Protein AF-A0A7X0ZU42-F1 (afdb_monomer_lite)

pLDDT: mean 94.39, std 5.12, range [76.19, 98.31]

Secondary structure (DSSP, 8-state):
-EEEEGGGS-HHHHHHHHHHHTTT-SS-----HHHHHHHHHHHTB-TTT-EEEEETTEEEEEE--B-EEETTEEE-

Structure (mmCIF, N/CA/C/O backbone):
data_AF-A0A7X0ZU42-F1
#
_entry.id   AF-A0A7X0ZU42-F1
#
loop_
_atom_site.group_PDB
_atom_site.id
_atom_site.type_symbol
_atom_site.label_atom_id
_atom_site.label_alt_id
_atom_site.label_comp_id
_atom_site.label_asym_id
_atom_site.label_entity_id
_atom_site.label_seq_id
_atom_site.pdbx_PDB_ins_code
_atom_site.Cartn_x
_atom_site.Cartn_y
_atom_site.Cartn_z
_atom_site.occupancy
_atom_site.B_iso_or_equiv
_atom_site.auth_seq_id
_atom_site.auth_comp_id
_atom_site.auth_asym_id
_atom_site.auth_atom_id
_atom_site.pdbx_PDB_model_num
ATOM 1 N N . MET A 1 1 ? -20.510 -1.319 6.227 1.00 89.25 1 MET A N 1
ATOM 2 C CA . MET A 1 1 ? -19.246 -1.458 5.482 1.00 89.25 1 MET A CA 1
ATOM 3 C C . MET A 1 1 ? -19.269 -0.435 4.372 1.00 89.25 1 MET A C 1
ATOM 5 O O . MET A 1 1 ? -20.271 -0.374 3.668 1.00 89.25 1 MET A O 1
ATOM 9 N N . GLU A 1 2 ? -18.215 0.358 4.247 1.00 96.31 2 GLU A N 1
ATOM 10 C CA . GLU A 1 2 ? -18.083 1.394 3.219 1.00 96.31 2 GLU A CA 1
ATOM 11 C C . GLU A 1 2 ? -16.800 1.167 2.415 1.00 96.31 2 GLU A C 1
ATOM 13 O O . GLU A 1 2 ? -15.871 0.514 2.891 1.00 96.31 2 GLU A O 1
ATOM 18 N N . LEU A 1 3 ? -16.765 1.670 1.181 1.00 97.56 3 LEU A N 1
ATOM 19 C CA . LEU A 1 3 ? -15.575 1.651 0.332 1.00 97.56 3 LEU A CA 1
ATOM 20 C C . LEU A 1 3 ? -15.122 3.087 0.095 1.00 97.56 3 LEU A C 1
ATOM 22 O O . LEU A 1 3 ? -15.860 3.887 -0.482 1.00 97.56 3 LEU A O 1
ATOM 26 N N . LEU A 1 4 ? -13.900 3.391 0.513 1.00 97.62 4 LEU A N 1
ATOM 27 C CA . LEU A 1 4 ? -13.254 4.684 0.321 1.00 97.62 4 LEU A CA 1
ATOM 28 C C . LEU A 1 4 ? -12.117 4.553 -0.692 1.00 97.62 4 LEU A C 1
ATOM 30 O O . LEU A 1 4 ? -11.561 3.471 -0.885 1.00 97.62 4 LEU A O 1
ATOM 34 N N . ARG A 1 5 ? -11.750 5.662 -1.339 1.00 98.00 5 ARG A N 1
ATOM 35 C CA . ARG A 1 5 ? -10.511 5.719 -2.126 1.00 98.00 5 ARG A CA 1
ATOM 36 C C . ARG A 1 5 ? -9.316 5.754 -1.189 1.00 98.00 5 ARG A C 1
ATOM 38 O O . ARG A 1 5 ? -9.378 6.415 -0.155 1.00 98.00 5 ARG A O 1
ATOM 45 N N . LEU A 1 6 ? -8.213 5.119 -1.579 1.00 98.06 6 LEU A N 1
ATOM 46 C CA . LEU A 1 6 ? -6.966 5.225 -0.816 1.00 98.06 6 LEU A CA 1
ATOM 47 C C . LEU A 1 6 ? -6.490 6.686 -0.731 1.00 98.06 6 LEU A C 1
ATOM 49 O O . LEU A 1 6 ? -5.979 7.106 0.301 1.00 98.06 6 LEU A O 1
ATOM 53 N N . SER A 1 7 ? -6.763 7.484 -1.769 1.00 98.00 7 SER A N 1
ATOM 54 C CA . SER A 1 7 ? -6.478 8.924 -1.813 1.00 98.00 7 SER A CA 1
ATOM 55 C C . SER A 1 7 ? -7.254 9.768 -0.786 1.00 98.00 7 SER A C 1
ATOM 57 O O . SER A 1 7 ? -6.981 10.957 -0.657 1.00 98.00 7 SER A O 1
ATOM 59 N N . ALA A 1 8 ? -8.238 9.197 -0.079 1.00 97.69 8 ALA A N 1
ATOM 60 C CA . ALA A 1 8 ? -8.914 9.869 1.034 1.00 97.69 8 ALA A CA 1
ATOM 61 C C . ALA A 1 8 ? -8.078 9.863 2.329 1.00 97.69 8 ALA A C 1
ATOM 63 O O . ALA A 1 8 ? -8.392 10.608 3.253 1.00 97.69 8 ALA A O 1
ATOM 64 N N . PHE A 1 9 ? -7.029 9.040 2.386 1.00 97.31 9 PHE A N 1
ATOM 65 C CA . PHE A 1 9 ? -6.116 8.904 3.516 1.00 97.31 9 PHE A CA 1
ATOM 66 C C . PHE A 1 9 ? -4.815 9.656 3.227 1.00 97.31 9 PHE A C 1
ATOM 68 O O . PHE A 1 9 ? -4.320 9.670 2.096 1.00 97.31 9 PHE A O 1
ATOM 75 N N . THR A 1 10 ? -4.221 10.245 4.259 1.00 97.75 10 THR A N 1
ATOM 76 C CA . THR A 1 10 ? -2.881 10.836 4.190 1.00 97.75 10 THR A CA 1
ATOM 77 C C . THR A 1 10 ? -1.829 9.772 3.881 1.00 97.75 10 THR A C 1
ATOM 79 O O . THR A 1 10 ? -2.013 8.589 4.161 1.00 97.75 10 THR A O 1
ATOM 82 N N . ARG A 1 11 ? -0.667 10.180 3.351 1.00 97.12 11 ARG A N 1
ATOM 83 C CA . ARG A 1 11 ? 0.442 9.249 3.075 1.00 97.12 11 ARG A CA 1
ATOM 84 C C . ARG A 1 11 ? 0.806 8.401 4.296 1.00 97.12 11 ARG A C 1
ATOM 86 O O . ARG A 1 11 ? 1.033 7.202 4.158 1.00 97.12 11 ARG A O 1
ATOM 93 N N . GLN A 1 12 ? 0.841 9.024 5.470 1.00 98.00 12 GLN A N 1
ATOM 94 C CA . GLN A 1 12 ? 1.156 8.360 6.726 1.00 98.00 12 GLN A CA 1
ATOM 95 C C . GLN A 1 12 ? 0.114 7.287 7.074 1.00 98.00 12 GLN A C 1
ATOM 97 O O . GLN A 1 12 ? 0.488 6.169 7.422 1.00 98.00 12 GLN A O 1
ATOM 102 N N . GLU A 1 13 ? -1.178 7.591 6.929 1.00 97.56 13 GLU A N 1
ATOM 103 C CA . GLU A 1 13 ? -2.267 6.631 7.160 1.00 97.56 13 GLU A CA 1
ATOM 104 C C . GLU A 1 13 ? -2.240 5.476 6.153 1.00 97.56 13 GLU A C 1
ATOM 106 O O . GLU A 1 13 ? -2.429 4.328 6.539 1.00 97.56 13 GLU A O 1
ATOM 111 N N . GLN A 1 14 ? -1.933 5.742 4.879 1.00 97.75 14 GLN A N 1
ATOM 112 C CA . GLN A 1 14 ? -1.784 4.688 3.866 1.00 97.75 14 GLN A CA 1
ATOM 113 C C . GLN A 1 14 ? -0.652 3.712 4.220 1.00 97.75 14 GLN A C 1
ATOM 115 O O . GLN A 1 14 ? -0.794 2.499 4.063 1.00 97.75 14 GLN A O 1
ATOM 120 N N . VAL A 1 15 ? 0.475 4.236 4.713 1.00 98.19 15 VAL A N 1
ATOM 121 C CA . VAL A 1 15 ? 1.615 3.420 5.154 1.00 98.19 15 VAL A CA 1
ATOM 122 C C . VAL A 1 15 ? 1.278 2.640 6.419 1.00 98.19 15 VAL A C 1
ATOM 124 O O . VAL A 1 15 ? 1.629 1.466 6.508 1.00 98.19 15 VAL A O 1
ATOM 127 N N . ALA A 1 16 ? 0.586 3.261 7.377 1.00 97.56 16 ALA A N 1
ATOM 128 C CA . ALA A 1 16 ? 0.113 2.579 8.577 1.00 97.56 16 ALA A CA 1
ATOM 129 C C . ALA A 1 16 ? -0.820 1.415 8.213 1.00 97.56 16 ALA A C 1
ATOM 131 O O . ALA A 1 16 ? -0.577 0.293 8.647 1.00 97.56 16 ALA A O 1
ATOM 132 N N . LEU A 1 17 ? -1.789 1.658 7.324 1.00 97.31 17 LEU A N 1
ATOM 133 C CA . LEU A 1 17 ? -2.717 0.650 6.818 1.00 97.31 17 LEU A CA 1
ATOM 134 C C . LEU A 1 17 ? -1.995 -0.514 6.129 1.00 97.31 17 LEU A C 1
ATOM 136 O O . LEU A 1 17 ? -2.316 -1.670 6.388 1.00 97.31 17 LEU A O 1
ATOM 140 N N . TRP A 1 18 ? -1.009 -0.238 5.269 1.00 97.31 18 TRP A N 1
ATOM 141 C CA . TRP A 1 18 ? -0.187 -1.293 4.666 1.00 97.31 18 TRP A CA 1
ATOM 142 C C . TRP A 1 18 ? 0.547 -2.100 5.742 1.00 97.31 18 TRP A C 1
ATOM 144 O O . TRP A 1 18 ? 0.503 -3.328 5.747 1.00 97.31 18 TRP A O 1
ATOM 154 N N . ASN A 1 19 ? 1.227 -1.417 6.662 1.00 97.12 19 ASN A N 1
ATOM 155 C CA . ASN A 1 19 ? 2.032 -2.076 7.685 1.00 97.12 19 ASN A CA 1
ATOM 156 C C . ASN A 1 19 ? 1.191 -2.947 8.617 1.00 97.12 19 ASN A C 1
ATOM 158 O O . ASN A 1 19 ? 1.656 -4.016 8.995 1.00 97.12 19 ASN A O 1
ATOM 162 N N . GLU A 1 20 ? -0.025 -2.515 8.944 1.00 95.81 20 GLU A N 1
ATOM 163 C CA . GLU A 1 20 ? -0.992 -3.294 9.712 1.00 95.81 20 GLU A CA 1
ATOM 164 C C . GLU A 1 20 ? -1.519 -4.488 8.905 1.00 95.81 20 GLU A C 1
ATOM 166 O O . GLU A 1 20 ? -1.424 -5.625 9.360 1.00 95.81 20 GLU A O 1
ATOM 171 N N . ALA A 1 21 ? -1.983 -4.261 7.670 1.00 94.56 21 ALA A N 1
ATOM 172 C CA . ALA A 1 21 ? -2.555 -5.307 6.818 1.00 94.56 21 ALA A CA 1
ATOM 173 C C . ALA A 1 21 ? -1.576 -6.455 6.512 1.00 94.56 21 ALA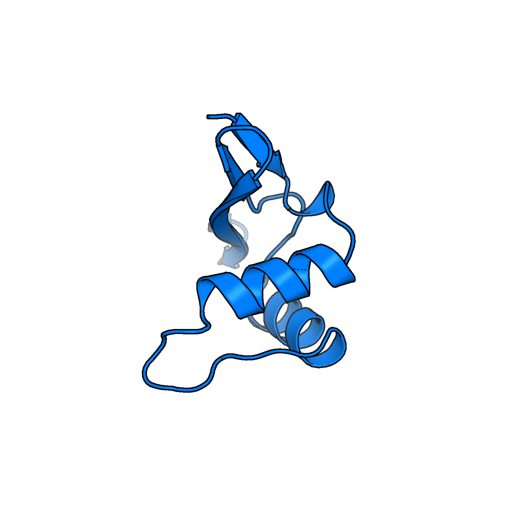 A C 1
ATOM 175 O O . ALA A 1 21 ? -1.997 -7.586 6.272 1.00 94.56 21 ALA A O 1
ATOM 176 N N . PHE A 1 22 ? -0.274 -6.165 6.510 1.00 95.19 22 PHE A N 1
ATOM 177 C CA . PHE A 1 22 ? 0.785 -7.131 6.220 1.00 95.19 22 PHE A CA 1
ATOM 178 C C . PHE A 1 22 ? 1.669 -7.458 7.438 1.00 95.19 22 PHE A C 1
ATOM 180 O O . PHE A 1 22 ? 2.729 -8.063 7.263 1.00 95.19 22 PHE A O 1
ATOM 187 N N . ALA A 1 23 ? 1.263 -7.084 8.659 1.00 95.56 23 ALA A N 1
ATOM 188 C CA . ALA A 1 23 ? 2.056 -7.293 9.877 1.00 95.56 23 ALA A CA 1
ATOM 189 C C . ALA A 1 23 ? 2.329 -8.779 10.167 1.00 95.56 23 ALA A C 1
ATOM 191 O O . ALA A 1 23 ? 3.434 -9.139 10.570 1.00 95.56 23 ALA A O 1
ATOM 192 N N . ASP A 1 24 ? 1.342 -9.636 9.898 1.00 95.25 24 ASP A N 1
ATOM 193 C CA . ASP A 1 24 ? 1.382 -11.071 10.209 1.00 95.25 24 ASP A CA 1
ATOM 194 C C . ASP A 1 24 ? 1.936 -11.933 9.061 1.00 95.25 24 ASP A C 1
ATOM 196 O O . ASP A 1 24 ? 1.861 -13.166 9.086 1.00 95.25 24 ASP A O 1
ATOM 200 N N . TYR A 1 25 ? 2.486 -11.311 8.014 1.00 94.81 25 TYR A N 1
ATOM 201 C CA . TYR A 1 25 ? 3.110 -12.052 6.922 1.00 94.81 25 TYR A CA 1
ATOM 202 C C . TYR A 1 25 ? 4.403 -12.730 7.391 1.00 94.81 25 TYR A C 1
ATOM 204 O O . TYR A 1 25 ? 5.223 -12.137 8.087 1.00 94.81 25 TYR A O 1
ATOM 212 N N . LEU A 1 26 ? 4.631 -13.966 6.926 1.00 94.69 26 LEU A N 1
ATOM 213 C CA . LEU A 1 26 ? 5.845 -14.738 7.236 1.00 94.69 26 LEU A CA 1
ATOM 214 C C . LEU A 1 26 ? 7.136 -13.984 6.869 1.00 94.69 26 LEU A C 1
ATOM 216 O O . LEU A 1 26 ? 8.163 -14.142 7.524 1.00 94.69 26 LEU A O 1
ATOM 220 N N . VAL A 1 27 ? 7.083 -13.181 5.805 1.00 93.69 27 VAL A N 1
ATOM 221 C CA . VAL A 1 27 ? 8.167 -12.291 5.387 1.00 93.69 27 VAL A CA 1
ATOM 222 C C . VAL A 1 27 ? 7.765 -10.863 5.720 1.00 93.69 27 VAL A C 1
ATOM 224 O O . VAL A 1 27 ? 6.721 -10.400 5.262 1.00 93.69 27 VAL A O 1
ATOM 227 N N . THR A 1 28 ? 8.619 -10.156 6.462 1.00 91.56 28 THR A N 1
ATOM 228 C CA . THR A 1 28 ? 8.398 -8.755 6.833 1.00 91.56 28 THR A CA 1
ATOM 229 C C . THR A 1 28 ? 8.171 -7.893 5.593 1.00 91.56 28 THR A C 1
ATOM 231 O O . THR A 1 28 ? 9.052 -7.762 4.742 1.00 91.56 28 THR A O 1
ATOM 234 N N . ALA A 1 29 ? 6.990 -7.281 5.518 1.00 93.75 29 ALA A N 1
ATOM 235 C CA . ALA A 1 29 ? 6.578 -6.400 4.428 1.00 93.75 29 ALA A CA 1
ATOM 236 C C . ALA A 1 29 ? 6.409 -4.936 4.874 1.00 93.75 29 ALA A C 1
ATOM 238 O O . ALA A 1 29 ? 5.777 -4.150 4.170 1.00 93.75 29 ALA A O 1
ATOM 239 N N . THR A 1 30 ? 6.963 -4.565 6.032 1.00 96.62 30 THR A N 1
ATOM 240 C CA . THR A 1 30 ? 6.884 -3.208 6.585 1.00 96.62 30 THR A CA 1
ATOM 241 C C . THR A 1 30 ? 7.535 -2.181 5.659 1.00 96.62 30 THR A C 1
ATOM 243 O O . THR A 1 30 ? 8.617 -2.402 5.114 1.00 96.62 30 THR A O 1
ATOM 246 N N . MET A 1 31 ? 6.886 -1.030 5.515 1.00 97.00 31 MET A N 1
ATOM 247 C CA . MET A 1 31 ? 7.297 0.077 4.667 1.00 97.00 31 MET A CA 1
ATOM 248 C C . MET A 1 31 ? 7.430 1.385 5.447 1.00 97.00 31 MET A C 1
ATOM 250 O O . MET A 1 31 ? 6.664 1.688 6.359 1.00 97.00 31 MET A O 1
ATOM 254 N N . THR A 1 32 ? 8.403 2.188 5.027 1.00 98.19 32 THR A N 1
ATOM 255 C CA . THR A 1 32 ? 8.446 3.640 5.241 1.00 98.19 32 THR A CA 1
ATOM 256 C C . THR A 1 32 ? 7.681 4.352 4.123 1.00 98.19 32 THR A C 1
ATOM 258 O O . THR A 1 32 ? 7.493 3.770 3.050 1.00 98.19 32 THR A O 1
ATOM 261 N N . GLU A 1 33 ? 7.331 5.632 4.297 1.00 98.12 33 GLU A N 1
ATOM 262 C CA . GLU A 1 33 ? 6.709 6.436 3.227 1.00 98.12 33 GLU A CA 1
ATOM 263 C C . GLU A 1 33 ? 7.515 6.426 1.923 1.00 98.12 33 GLU A C 1
ATOM 265 O O . GLU A 1 33 ? 6.944 6.289 0.841 1.00 98.12 33 GLU A O 1
ATOM 270 N N . ALA A 1 34 ? 8.847 6.499 2.014 1.00 98.00 34 ALA A N 1
ATOM 271 C CA . ALA A 1 34 ? 9.720 6.464 0.846 1.00 98.00 34 ALA A CA 1
ATOM 272 C C . ALA A 1 34 ? 9.632 5.118 0.105 1.00 98.00 34 ALA A C 1
ATOM 274 O O . ALA A 1 34 ? 9.483 5.091 -1.117 1.00 98.00 34 ALA A O 1
ATOM 275 N N . SER A 1 35 ? 9.681 3.998 0.837 1.00 97.94 35 SER A N 1
ATOM 276 C CA . SER A 1 35 ? 9.563 2.664 0.233 1.00 97.94 35 SER A CA 1
ATOM 277 C C . SER A 1 35 ? 8.157 2.374 -0.298 1.00 97.94 35 SER A C 1
ATOM 279 O O . SER A 1 35 ? 8.029 1.747 -1.347 1.00 97.94 35 SER A O 1
ATOM 281 N N . PHE A 1 36 ? 7.117 2.887 0.367 1.00 98.00 36 PHE A N 1
ATOM 282 C CA . PHE A 1 36 ? 5.733 2.783 -0.084 1.00 98.00 36 PHE A CA 1
ATOM 283 C C . PHE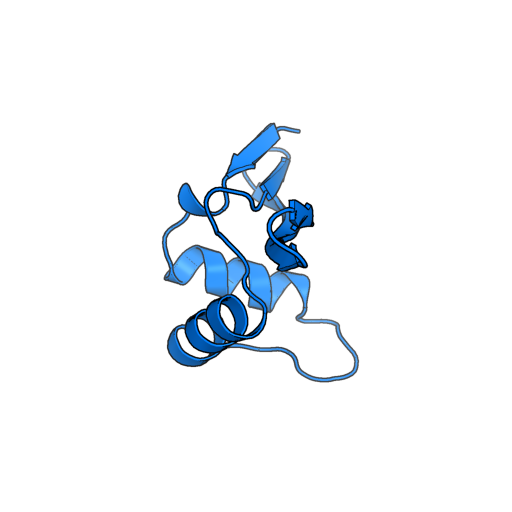 A 1 36 ? 5.536 3.532 -1.398 1.00 98.00 36 PHE A C 1
ATOM 285 O O . PHE A 1 36 ? 5.054 2.954 -2.368 1.00 98.00 36 PHE A O 1
ATOM 292 N N . LYS A 1 37 ? 6.008 4.782 -1.478 1.00 97.19 37 LYS A N 1
ATOM 293 C CA . LYS A 1 37 ? 5.979 5.567 -2.716 1.00 97.19 37 LYS A CA 1
ATOM 294 C C . LYS A 1 37 ? 6.684 4.831 -3.862 1.00 97.19 37 LYS A C 1
ATOM 296 O O . LYS A 1 37 ? 6.091 4.639 -4.920 1.00 97.19 37 LYS A O 1
ATOM 301 N N . ALA A 1 38 ? 7.907 4.349 -3.635 1.00 97.56 38 ALA A N 1
ATOM 302 C CA . ALA A 1 38 ? 8.660 3.605 -4.648 1.00 97.56 38 ALA A CA 1
ATOM 303 C C . ALA A 1 38 ? 7.952 2.304 -5.079 1.00 97.56 38 ALA A C 1
ATOM 305 O O . ALA A 1 38 ? 7.975 1.927 -6.254 1.00 97.56 38 ALA A O 1
ATOM 306 N N . ARG A 1 39 ? 7.285 1.611 -4.146 1.00 95.81 39 ARG A N 1
ATOM 307 C CA . ARG A 1 39 ? 6.473 0.423 -4.440 1.00 95.81 39 ARG A CA 1
ATOM 308 C C . ARG A 1 39 ? 5.276 0.770 -5.323 1.00 95.81 39 ARG A C 1
ATOM 310 O O . ARG A 1 39 ? 5.074 0.089 -6.325 1.00 95.81 39 ARG A O 1
ATOM 317 N N . MET A 1 40 ? 4.525 1.816 -4.976 1.00 96.19 40 MET A N 1
ATOM 318 C CA . MET A 1 40 ? 3.368 2.273 -5.751 1.00 96.19 40 MET A CA 1
ATOM 319 C C . MET A 1 40 ? 3.780 2.621 -7.185 1.00 96.19 40 MET A C 1
ATOM 321 O O . MET A 1 40 ? 3.189 2.114 -8.136 1.00 96.19 40 MET A O 1
ATOM 325 N N . GLU A 1 41 ? 4.871 3.374 -7.347 1.00 95.44 41 GLU A N 1
ATOM 326 C CA . GLU A 1 41 ? 5.416 3.741 -8.658 1.00 95.44 41 GLU A CA 1
ATOM 327 C C . GLU A 1 41 ? 5.892 2.518 -9.459 1.00 95.44 41 GLU A C 1
ATOM 329 O O . GLU A 1 41 ? 5.480 2.327 -10.602 1.00 95.44 41 GLU A O 1
ATOM 334 N N . SER A 1 42 ? 6.715 1.645 -8.865 1.00 95.19 42 SER A N 1
ATOM 335 C CA . SER A 1 42 ? 7.267 0.470 -9.568 1.00 95.19 42 SER A CA 1
ATOM 336 C C . SER A 1 42 ? 6.199 -0.533 -10.019 1.00 95.19 42 SER A C 1
ATOM 338 O O . SER A 1 42 ? 6.369 -1.229 -11.027 1.00 95.19 42 SER A O 1
ATOM 340 N N . LEU A 1 43 ? 5.085 -0.606 -9.289 1.00 93.50 43 LEU A N 1
ATOM 341 C CA . LEU A 1 43 ? 3.960 -1.472 -9.614 1.00 93.50 43 LEU A CA 1
ATOM 342 C C . LEU A 1 43 ? 2.884 -0.784 -10.460 1.00 93.50 43 LEU A C 1
ATOM 344 O O . LEU A 1 43 ? 2.029 -1.495 -10.992 1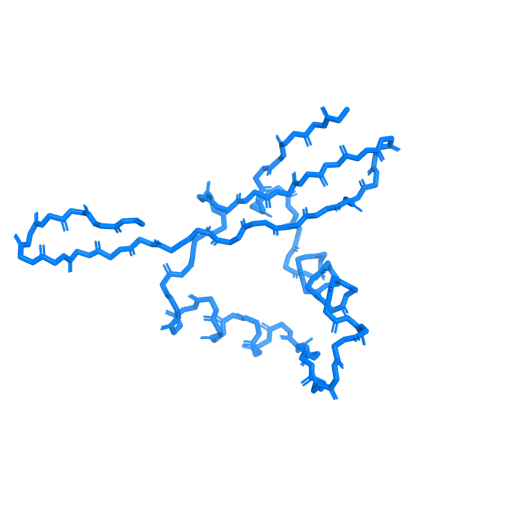.00 93.50 43 LEU A O 1
ATOM 348 N N . PHE A 1 44 ? 3.014 0.522 -10.723 1.00 94.19 44 PHE A N 1
ATOM 349 C CA . PHE A 1 44 ? 2.043 1.347 -11.450 1.00 94.19 44 PHE A CA 1
ATOM 350 C C . PHE A 1 44 ? 0.681 1.357 -10.744 1.00 94.19 44 PHE A C 1
ATOM 352 O O . PHE A 1 44 ? -0.353 1.211 -11.388 1.00 94.19 44 PHE A O 1
ATOM 359 N N . LEU A 1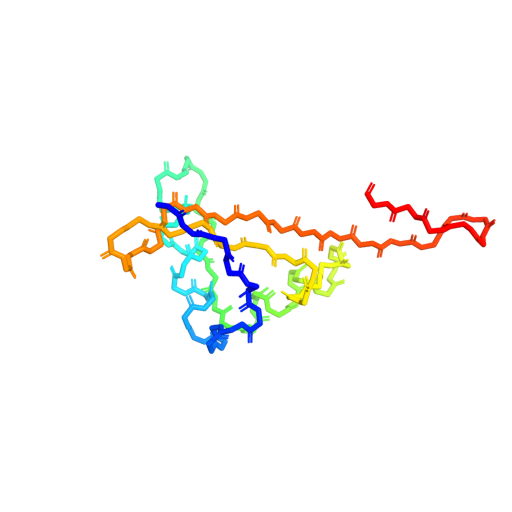 45 ? 0.707 1.454 -9.412 1.00 95.88 45 LEU A N 1
ATOM 360 C CA . LEU A 1 45 ? -0.465 1.521 -8.545 1.00 95.88 45 LEU A CA 1
ATOM 361 C C . LEU A 1 45 ? -0.891 2.977 -8.358 1.00 95.88 45 LEU A C 1
ATOM 363 O O . LEU A 1 45 ? -0.044 3.849 -8.167 1.00 95.88 45 LEU A O 1
ATOM 367 N N . PHE A 1 46 ? -2.199 3.221 -8.355 1.00 95.31 46 PHE A N 1
ATOM 368 C CA . PHE A 1 46 ? -2.770 4.564 -8.242 1.00 95.31 46 PHE A CA 1
ATOM 369 C C . PHE A 1 46 ? -3.718 4.643 -7.045 1.00 95.31 46 PHE A C 1
ATOM 371 O O . PHE A 1 46 ? -4.606 3.804 -6.885 1.00 95.31 46 PHE A O 1
ATOM 378 N N . GLU A 1 47 ? -3.543 5.647 -6.188 1.00 96.56 47 GLU A N 1
ATOM 379 C CA . GLU A 1 47 ? -4.340 5.825 -4.963 1.00 96.56 47 GLU A CA 1
ATOM 380 C C . GLU A 1 47 ? -5.804 6.148 -5.262 1.00 96.56 47 GLU A C 1
ATOM 382 O O . GLU A 1 47 ? -6.706 5.731 -4.536 1.00 96.56 47 GLU A O 1
ATOM 387 N N . GLU A 1 48 ? -6.041 6.854 -6.362 1.00 96.06 48 GLU A N 1
ATOM 388 C CA . GLU A 1 48 ? -7.360 7.250 -6.844 1.00 96.06 48 GLU A CA 1
ATOM 389 C C . GLU A 1 48 ? -8.148 6.050 -7.392 1.00 96.06 48 GLU A C 1
ATOM 391 O O . GLU A 1 48 ? -9.381 6.050 -7.384 1.00 96.06 48 GLU A O 1
ATOM 396 N N . GLU A 1 49 ? -7.447 5.010 -7.856 1.00 95.31 49 GLU A N 1
ATOM 397 C CA . GLU A 1 49 ? -8.044 3.766 -8.358 1.00 95.31 49 GLU A CA 1
ATOM 398 C C . GLU A 1 49 ? -8.076 2.658 -7.288 1.00 95.31 49 GLU A C 1
ATOM 400 O O . GLU A 1 49 ? -8.840 1.698 -7.418 1.00 95.31 49 GLU A O 1
ATOM 405 N N . SER A 1 50 ? -7.296 2.805 -6.216 1.00 97.62 50 SER A N 1
ATOM 406 C CA . SER A 1 50 ? -7.225 1.872 -5.087 1.00 97.62 50 SER A CA 1
ATOM 407 C C . SER A 1 50 ? -8.347 2.112 -4.071 1.00 97.62 50 SER A C 1
ATOM 409 O O . SER A 1 50 ? -8.921 3.203 -3.988 1.00 97.62 50 SER A O 1
ATOM 411 N N . LEU A 1 51 ? -8.676 1.078 -3.297 1.00 98.00 51 LEU A N 1
ATOM 412 C CA . LEU A 1 51 ? -9.809 1.065 -2.375 1.00 98.00 51 LEU A CA 1
ATOM 413 C C . LEU A 1 51 ? -9.401 0.636 -0.966 1.00 98.00 51 LEU A C 1
ATOM 415 O O . LEU A 1 51 ? -8.551 -0.235 -0.787 1.00 98.00 51 LEU A O 1
ATOM 419 N N . VAL A 1 52 ? -10.079 1.212 0.022 1.00 98.31 52 VAL A N 1
ATOM 420 C CA . VAL A 1 52 ? -10.045 0.799 1.425 1.00 98.31 52 VAL A CA 1
ATOM 421 C C . VAL A 1 52 ? -11.466 0.441 1.838 1.00 98.31 52 VAL A C 1
ATOM 423 O O . VAL A 1 52 ? -12.382 1.251 1.684 1.00 98.31 52 VAL A O 1
ATOM 426 N N . ALA A 1 53 ? -11.661 -0.775 2.339 1.00 97.81 53 ALA A N 1
ATOM 427 C CA . ALA A 1 53 ? -12.912 -1.171 2.966 1.00 97.81 53 ALA A CA 1
ATOM 428 C C . ALA A 1 53 ? -12.885 -0.754 4.432 1.00 97.81 53 ALA A C 1
ATOM 430 O O . ALA A 1 53 ? -11.902 -1.020 5.119 1.00 97.81 53 ALA A O 1
ATOM 431 N N . THR A 1 54 ? -13.959 -0.140 4.919 1.00 96.94 54 THR A N 1
ATOM 432 C CA . THR A 1 54 ? -14.103 0.229 6.330 1.00 96.94 54 THR A CA 1
ATOM 433 C C . THR A 1 54 ? -15.314 -0.455 6.960 1.00 96.94 54 THR A C 1
ATOM 435 O O . THR A 1 54 ? -16.349 -0.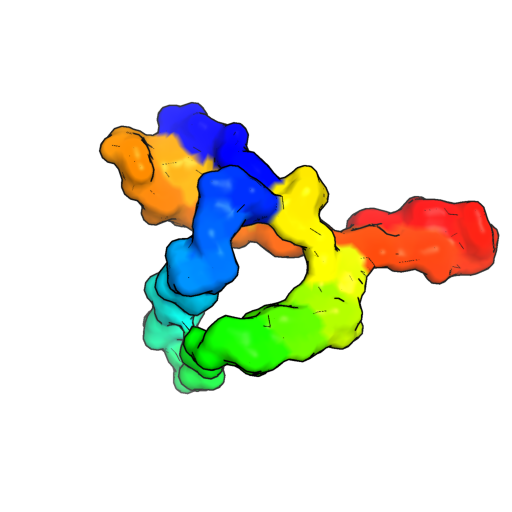681 6.319 1.00 96.94 54 THR A O 1
ATOM 438 N N . MET A 1 55 ? -15.208 -0.789 8.244 1.00 97.00 55 MET A N 1
ATOM 439 C CA . MET A 1 55 ? -16.321 -1.239 9.077 1.00 97.00 55 MET A CA 1
ATOM 440 C C . MET A 1 55 ? -16.317 -0.464 10.388 1.00 97.00 55 MET A C 1
ATOM 442 O O . MET A 1 55 ? -15.312 -0.426 11.082 1.00 97.00 55 MET A O 1
ATOM 446 N N . ASN A 1 56 ? -17.457 0.134 10.741 1.00 95.44 56 ASN A N 1
ATOM 447 C CA . ASN A 1 56 ? -17.609 0.936 11.961 1.00 95.44 56 ASN A CA 1
ATOM 448 C C . ASN A 1 56 ? -16.579 2.078 12.088 1.00 95.44 56 ASN A C 1
ATOM 450 O O . ASN A 1 56 ? -16.186 2.425 13.194 1.00 95.44 56 ASN A O 1
ATOM 454 N N . GLY A 1 57 ? -16.153 2.654 10.959 1.00 90.69 57 GLY A N 1
ATOM 455 C CA . GLY A 1 57 ? -15.158 3.731 10.913 1.00 90.69 57 GLY A CA 1
ATOM 456 C C . GLY A 1 57 ? -13.704 3.261 10.823 1.00 90.69 57 GLY A C 1
ATOM 457 O O . GLY A 1 57 ? -12.850 4.067 10.478 1.00 90.69 57 GLY A O 1
ATOM 458 N N . GLU A 1 58 ? -13.432 1.971 11.033 1.00 93.81 58 GLU A N 1
ATOM 459 C CA . GLU A 1 58 ? -12.075 1.417 11.016 1.00 93.81 58 GLU A CA 1
ATOM 460 C C . GLU A 1 58 ? -11.755 0.722 9.684 1.00 93.81 58 GLU A C 1
ATOM 462 O O . GLU A 1 58 ? -12.638 0.064 9.112 1.00 93.81 58 GLU A O 1
ATOM 467 N N . PRO A 1 59 ? -10.515 0.820 9.170 1.00 95.31 59 PRO A N 1
ATOM 468 C CA . PRO A 1 59 ? -10.076 0.037 8.022 1.00 95.31 59 PRO A CA 1
ATOM 469 C C . PRO A 1 59 ? -10.173 -1.472 8.290 1.00 95.31 59 PRO A C 1
ATOM 471 O O . PRO A 1 59 ? -9.680 -1.987 9.284 1.00 95.31 59 PRO A O 1
ATOM 474 N N . ALA A 1 60 ? -10.805 -2.191 7.368 1.00 95.06 60 ALA A N 1
ATOM 475 C CA . ALA A 1 60 ? -10.980 -3.643 7.408 1.00 95.06 60 ALA A CA 1
ATOM 476 C C . ALA A 1 60 ? -10.285 -4.355 6.234 1.00 95.06 60 ALA A C 1
ATOM 478 O O . ALA A 1 60 ? -10.225 -5.582 6.194 1.00 95.06 60 ALA A O 1
ATOM 479 N N . GLY A 1 61 ? -9.777 -3.602 5.254 1.00 93.81 61 GLY A N 1
ATOM 480 C CA . GLY A 1 61 ? -9.026 -4.155 4.134 1.00 93.81 61 GLY A CA 1
ATOM 481 C C . GLY A 1 61 ? -8.586 -3.093 3.135 1.00 93.81 61 GLY A C 1
ATOM 482 O O . GLY A 1 61 ? -9.172 -2.015 3.052 1.00 93.81 61 GLY A O 1
ATOM 483 N N . ILE A 1 62 ? -7.567 -3.426 2.347 1.00 96.75 62 ILE A N 1
ATOM 484 C CA . ILE A 1 62 ? -7.027 -2.586 1.277 1.00 96.75 62 ILE A CA 1
ATOM 485 C C . ILE A 1 62 ? -6.944 -3.392 -0.023 1.00 96.75 62 ILE A C 1
ATOM 487 O O . ILE A 1 62 ? -6.541 -4.554 -0.023 1.00 96.75 62 ILE A O 1
ATOM 491 N N . ALA A 1 63 ? -7.318 -2.770 -1.138 1.00 96.94 63 ALA A N 1
ATOM 492 C CA . ALA A 1 63 ? -7.159 -3.304 -2.484 1.00 96.94 63 ALA A CA 1
ATOM 493 C C . ALA A 1 63 ? -6.430 -2.270 -3.345 1.00 96.94 63 ALA A C 1
ATOM 495 O O . ALA A 1 63 ? -6.912 -1.152 -3.535 1.00 96.94 63 ALA A O 1
ATOM 496 N N . LEU A 1 64 ? -5.256 -2.643 -3.851 1.00 96.94 64 LEU A N 1
ATOM 497 C CA . LEU A 1 64 ? -4.416 -1.759 -4.651 1.00 96.94 64 LEU A CA 1
ATOM 498 C C . LEU A 1 64 ? -4.605 -2.050 -6.132 1.00 96.94 64 LEU A C 1
ATOM 500 O O . LEU A 1 64 ? -4.388 -3.175 -6.581 1.00 96.94 64 LEU A O 1
ATOM 504 N N . THR A 1 65 ? -4.983 -1.019 -6.878 1.00 96.06 65 THR A N 1
ATOM 505 C CA . THR A 1 65 ? -5.238 -1.114 -8.314 1.00 96.06 65 THR A CA 1
ATOM 506 C C . THR A 1 65 ? -4.071 -0.505 -9.063 1.00 96.06 65 THR A C 1
ATOM 508 O O . THR A 1 65 ? -3.689 0.638 -8.799 1.00 96.06 65 THR A O 1
ATOM 511 N N . GLY A 1 66 ? -3.516 -1.262 -10.007 1.00 93.38 66 GLY A N 1
ATOM 512 C CA . GLY A 1 66 ? -2.540 -0.744 -10.949 1.00 93.38 66 GLY A CA 1
ATOM 513 C C . GLY A 1 66 ? -3.062 -0.799 -12.364 1.00 93.38 66 GLY A C 1
ATOM 514 O O . GLY A 1 66 ? -3.714 -1.763 -12.748 1.00 93.38 66 GLY A O 1
ATOM 515 N N . THR A 1 67 ? -2.765 0.229 -13.150 1.00 86.25 67 THR A N 1
ATOM 516 C CA . THR A 1 67 ? -3.160 0.270 -14.556 1.00 86.25 67 THR A CA 1
ATOM 517 C C . THR A 1 67 ? -1.963 0.551 -15.447 1.00 86.25 67 THR A C 1
ATOM 519 O O . THR A 1 67 ? -1.076 1.343 -15.132 1.00 86.25 67 THR A O 1
ATOM 522 N N . ARG A 1 68 ? -1.893 -0.148 -16.581 1.00 86.94 68 ARG A N 1
ATOM 523 C CA . ARG A 1 68 ? -0.817 0.012 -17.568 1.00 86.94 68 ARG A CA 1
ATOM 524 C C . ARG A 1 68 ? -1.399 0.078 -18.970 1.00 86.94 68 ARG A C 1
ATOM 526 O O . ARG A 1 68 ? -2.524 -0.348 -19.212 1.00 86.94 68 ARG A O 1
ATOM 533 N N . ALA A 1 69 ? -0.628 0.611 -19.910 1.00 82.69 69 ALA A N 1
ATOM 534 C CA . ALA A 1 69 ? -0.951 0.516 -21.326 1.00 82.69 69 ALA A CA 1
ATOM 535 C C . ALA A 1 69 ? -0.138 -0.621 -21.957 1.00 82.69 69 ALA A C 1
ATOM 537 O O . ALA A 1 69 ? 1.085 -0.654 -21.836 1.00 82.69 69 ALA A O 1
ATOM 538 N N . PHE A 1 70 ? -0.807 -1.529 -22.662 1.00 84.56 70 PHE A N 1
ATOM 539 C CA . PHE A 1 70 ? -0.172 -2.541 -23.501 1.00 84.56 70 PHE A CA 1
ATOM 540 C C . PHE A 1 70 ? -0.748 -2.443 -24.912 1.00 84.56 70 PHE A C 1
ATOM 542 O O . PHE A 1 70 ? -1.963 -2.493 -25.086 1.00 84.56 70 PHE A O 1
ATOM 549 N N . GLN A 1 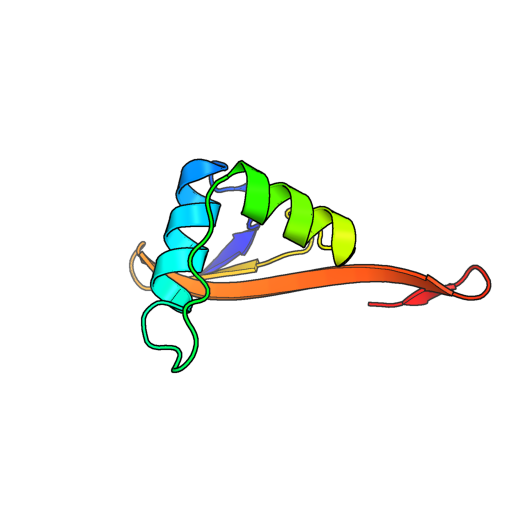71 ? 0.110 -2.251 -25.920 1.00 87.62 71 GLN A N 1
ATOM 550 C CA . GLN A 1 71 ? -0.312 -2.044 -27.318 1.00 87.62 71 GLN A CA 1
ATOM 551 C C . GLN A 1 71 ? -1.403 -0.959 -27.462 1.00 87.62 71 GLN A C 1
ATOM 553 O O . GLN A 1 71 ? -2.410 -1.152 -28.142 1.00 87.62 71 GLN A O 1
ATOM 558 N N . SER A 1 72 ? -1.225 0.169 -26.766 1.00 83.94 72 SER A N 1
ATOM 559 C CA . SER A 1 72 ? -2.180 1.291 -26.724 1.00 83.94 72 SER A CA 1
ATOM 560 C C . SER A 1 72 ? -3.566 0.956 -26.148 1.00 83.94 72 SER A C 1
ATOM 562 O O . SER A 1 72 ? -4.500 1.740 -26.307 1.00 83.94 72 SER A O 1
ATOM 564 N N . LYS A 1 73 ? -3.715 -0.175 -25.445 1.00 80.50 73 LYS A N 1
ATOM 565 C CA . LYS A 1 73 ? -4.922 -0.539 -24.688 1.00 80.50 73 LYS A CA 1
ATOM 566 C C . LYS A 1 73 ? -4.649 -0.469 -23.188 1.00 80.50 73 LYS A C 1
ATOM 568 O O . LYS A 1 73 ? -3.608 -0.940 -22.733 1.00 80.50 73 LYS A O 1
ATOM 573 N N . LYS A 1 74 ? -5.586 0.102 -22.423 1.00 76.19 74 LYS A N 1
ATOM 574 C CA . LYS A 1 74 ? -5.528 0.099 -20.953 1.00 76.19 74 LYS A CA 1
ATOM 575 C C . LYS A 1 74 ? -5.770 -1.329 -20.455 1.00 76.19 74 LYS A C 1
ATOM 577 O O . LYS A 1 74 ? -6.740 -1.964 -20.862 1.00 76.19 74 LYS A O 1
ATOM 582 N N . ILE A 1 75 ? -4.880 -1.808 -19.596 1.00 79.88 75 ILE A N 1
ATOM 583 C CA . ILE A 1 75 ? -5.002 -3.051 -18.837 1.00 79.88 75 ILE A CA 1
ATOM 584 C C . ILE A 1 75 ? -5.011 -2.698 -17.346 1.00 79.88 75 ILE A C 1
ATOM 586 O O . ILE A 1 75 ? -4.282 -1.794 -16.925 1.00 79.88 75 ILE A O 1
ATOM 590 N N . ALA A 1 76 ? -5.877 -3.367 -16.592 1.00 77.00 76 ALA A N 1
ATOM 591 C CA . ALA A 1 76 ? -6.085 -3.224 -15.154 1.00 77.00 76 ALA A CA 1
ATOM 592 C C . ALA A 1 76 ? -6.060 -4.617 -14.521 1.00 77.00 76 ALA A C 1
ATOM 594 O O . ALA A 1 76 ? -6.528 -5.552 -15.215 1.00 77.00 76 ALA A O 1
#

Sequence (76 aa):
MELLRLSAFTRQEQVALWNEAFADYLVTATMTEASFKARMESLFLFEEESLVATMNGEPAGIALTGTRAFQSKKIA

Foldseek 3Di:
DDKDQLVVDDLVVNLVQQCVQCVPPPDRPRDDSVRVVVVCVVQQWDSRPKIFDDDPRHTPDTGTDHWDADPNDIDD

Radius of gyration: 13.29 Å; chains: 1; bounding box: 29×26×39 Å

Organism: NCBI:txid1552123